Protein AF-A0A803MIH0-F1 (afdb_monomer_lite)

Radius of gyration: 19.03 Å; chains: 1; bounding box: 37×28×57 Å

pLDDT: mean 93.37, std 6.99, range [58.84, 98.38]

Sequence (87 aa):
MQIPSPNDAEGHQFQNASLMADLAGSRILTEDELDSTTLRNAIKDIIDNDLLMAAMSDRALQAAKPNAGAEIAERVVALVELASVNA

Secondary structure (DSSP, 8-state):
-B---TT-TT-HHHHHHHHHHHHH-PPB--TTT--HHHHHHHHHHHHT-HHHHHHHHHHHHHH--TTHHHHHHHHHHHHHHHHHH--

Structure (mmCIF, N/CA/C/O backbone):
data_AF-A0A803MIH0-F1
#
_entry.id   AF-A0A803MIH0-F1
#
loop_
_atom_site.group_PDB
_atom_site.id
_atom_site.type_symbol
_atom_site.label_atom_id
_atom_site.label_alt_id
_atom_site.label_comp_id
_atom_site.label_asym_id
_atom_site.label_entity_id
_atom_site.label_seq_id
_atom_site.pdbx_PDB_ins_code
_atom_site.Cartn_x
_atom_site.Cartn_y
_atom_site.Cartn_z
_atom_site.occupancy
_atom_site.B_iso_or_equiv
_atom_site.auth_seq_id
_atom_site.auth_comp_id
_atom_site.auth_asym_id
_atom_site.auth_atom_id
_atom_site.pdbx_PDB_model_num
ATOM 1 N N . MET A 1 1 ? -1.448 -1.041 7.421 1.00 89.94 1 MET A N 1
ATOM 2 C CA . MET A 1 1 ? -1.464 0.307 8.020 1.00 89.94 1 MET A CA 1
ATOM 3 C C . MET A 1 1 ? -0.134 0.954 7.715 1.00 89.94 1 MET A C 1
ATOM 5 O O . MET A 1 1 ? 0.874 0.274 7.849 1.00 89.94 1 MET A O 1
ATOM 9 N N . GLN A 1 2 ? -0.147 2.212 7.295 1.00 93.56 2 GLN A N 1
ATOM 10 C CA . GLN A 1 2 ? 1.044 3.006 7.002 1.00 93.56 2 GLN A CA 1
ATOM 11 C C . GLN A 1 2 ? 1.090 4.188 7.976 1.00 93.56 2 GLN A C 1
ATOM 13 O O . GLN A 1 2 ? 0.059 4.815 8.213 1.0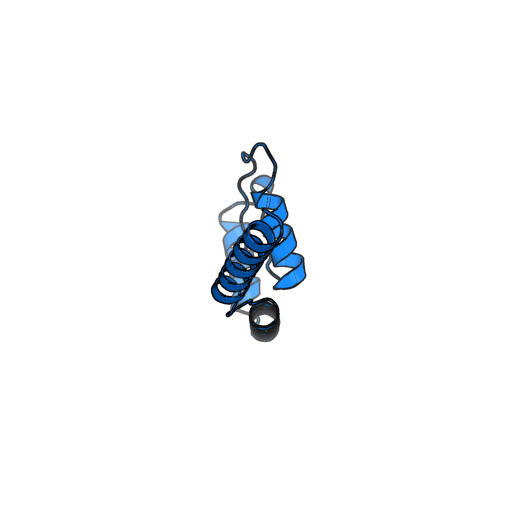0 93.56 2 GLN A O 1
ATOM 18 N N . ILE A 1 3 ? 2.271 4.478 8.519 1.00 94.75 3 ILE A N 1
ATOM 19 C CA . ILE A 1 3 ? 2.522 5.616 9.414 1.00 94.75 3 ILE A CA 1
ATOM 20 C C . ILE A 1 3 ? 3.604 6.470 8.741 1.00 94.75 3 ILE A C 1
ATOM 22 O O . ILE A 1 3 ? 4.792 6.202 8.934 1.00 94.75 3 ILE A O 1
ATOM 26 N N . PRO A 1 4 ? 3.229 7.382 7.826 1.00 93.88 4 PRO A N 1
ATOM 27 C CA . PRO A 1 4 ? 4.201 8.168 7.078 1.00 93.88 4 PRO A CA 1
ATOM 28 C C . PRO A 1 4 ? 4.846 9.225 7.978 1.00 93.88 4 PRO A C 1
ATOM 30 O O . PRO A 1 4 ? 4.157 9.942 8.701 1.00 93.88 4 PRO A O 1
ATOM 33 N N . SER A 1 5 ? 6.169 9.360 7.890 1.00 90.25 5 SER A N 1
ATOM 34 C CA . SER A 1 5 ? 6.892 10.444 8.554 1.00 90.25 5 SER A CA 1
ATOM 35 C C . SER A 1 5 ? 6.498 11.795 7.947 1.00 90.25 5 SER A C 1
ATOM 37 O O . SER A 1 5 ? 6.525 11.937 6.720 1.00 90.25 5 SER A O 1
ATOM 39 N N . PRO A 1 6 ? 6.207 12.816 8.772 1.00 85.50 6 PRO A N 1
ATOM 40 C CA . PRO A 1 6 ? 5.887 14.157 8.289 1.00 85.50 6 PRO A CA 1
ATOM 41 C C . PRO A 1 6 ? 7.130 14.923 7.809 1.00 85.50 6 PRO A C 1
ATOM 43 O O . PRO A 1 6 ? 7.003 15.970 7.184 1.00 85.50 6 PRO A O 1
ATOM 46 N N . ASN A 1 7 ? 8.335 14.415 8.098 1.00 85.56 7 ASN A N 1
ATOM 47 C CA . ASN A 1 7 ? 9.606 15.091 7.816 1.00 85.56 7 ASN A CA 1
ATOM 48 C C . ASN A 1 7 ? 10.185 14.761 6.432 1.00 85.56 7 ASN A C 1
ATOM 50 O O . ASN A 1 7 ? 11.329 15.110 6.140 1.00 85.56 7 ASN A O 1
ATOM 54 N N . ASP A 1 8 ? 9.431 14.059 5.590 1.00 77.38 8 ASP A N 1
ATOM 55 C CA . ASP A 1 8 ? 9.819 13.816 4.207 1.00 77.38 8 ASP A CA 1
ATOM 56 C C . ASP A 1 8 ? 9.590 15.088 3.380 1.00 77.38 8 ASP A C 1
ATOM 58 O O . ASP A 1 8 ? 8.450 15.476 3.127 1.00 77.38 8 ASP A O 1
ATOM 62 N N . ALA A 1 9 ? 10.680 15.755 2.991 1.00 66.88 9 ALA A N 1
ATOM 63 C CA . ALA A 1 9 ? 10.660 17.082 2.371 1.00 66.88 9 ALA A CA 1
ATOM 64 C C . ALA A 1 9 ? 9.810 17.157 1.089 1.00 66.88 9 ALA A C 1
ATOM 66 O O . ALA A 1 9 ? 9.303 18.225 0.752 1.00 66.88 9 ALA A O 1
ATOM 67 N N . GLU A 1 10 ? 9.637 16.032 0.393 1.00 75.56 10 GLU A N 1
ATOM 68 C CA . GLU A 1 10 ? 8.875 15.933 -0.859 1.00 75.56 10 GLU A CA 1
ATOM 69 C C . GLU A 1 10 ? 7.506 15.244 -0.665 1.00 75.56 10 GLU A C 1
ATOM 71 O O . GLU A 1 10 ? 6.727 15.104 -1.609 1.00 75.56 10 GLU A O 1
ATOM 76 N N . GLY A 1 11 ? 7.171 14.838 0.569 1.00 84.38 11 GLY A N 1
ATOM 77 C CA . GLY A 1 11 ? 5.892 14.210 0.917 1.00 84.38 11 GLY A CA 1
ATOM 78 C C . GLY A 1 11 ? 5.676 12.823 0.300 1.00 84.38 11 GLY A C 1
ATOM 79 O O . GLY A 1 11 ? 4.544 12.329 0.267 1.00 84.38 11 GLY A O 1
ATOM 80 N N . HIS A 1 12 ? 6.737 12.177 -0.185 1.00 89.25 12 HIS A N 1
ATOM 81 C CA . HIS A 1 12 ? 6.667 10.885 -0.862 1.00 89.25 12 HIS A CA 1
ATOM 82 C C . HIS A 1 12 ? 6.115 9.782 0.042 1.00 89.25 12 HIS A C 1
ATOM 84 O O . HIS A 1 12 ? 5.338 8.944 -0.416 1.00 89.25 12 HIS A O 1
ATOM 90 N N . GLN A 1 13 ? 6.440 9.787 1.337 1.00 92.50 13 GLN A N 1
ATOM 91 C CA . GLN A 1 13 ? 5.878 8.815 2.279 1.00 92.50 13 GLN A CA 1
ATOM 92 C C . GLN A 1 13 ? 4.353 8.912 2.371 1.00 92.50 13 GLN A C 1
ATOM 94 O O . GLN A 1 13 ? 3.674 7.884 2.344 1.00 92.50 13 GLN A O 1
ATOM 99 N N . PHE A 1 14 ? 3.804 10.128 2.428 1.00 92.62 14 PHE A N 1
ATOM 100 C CA . PHE A 1 14 ? 2.357 10.329 2.471 1.00 92.62 14 PHE A CA 1
ATOM 101 C C . PHE A 1 14 ? 1.689 9.915 1.154 1.00 92.62 14 PHE A C 1
ATOM 103 O O . PHE A 1 14 ? 0.642 9.267 1.171 1.00 92.62 14 PHE A O 1
ATOM 110 N N . GLN A 1 15 ? 2.316 10.213 0.013 1.00 93.06 15 GLN A N 1
ATOM 111 C CA . GLN A 1 15 ? 1.830 9.793 -1.306 1.00 93.06 15 GLN A CA 1
ATOM 112 C C . GLN A 1 15 ? 1.818 8.265 -1.438 1.00 93.06 15 GLN A C 1
ATOM 114 O O . GLN A 1 15 ? 0.813 7.688 -1.848 1.00 93.06 15 GLN A O 1
ATOM 119 N N . ASN A 1 16 ? 2.889 7.593 -1.010 1.00 92.19 16 ASN A N 1
ATOM 120 C CA . ASN A 1 16 ? 2.967 6.133 -1.003 1.00 92.19 16 ASN A CA 1
ATOM 121 C C . ASN A 1 16 ? 1.929 5.514 -0.056 1.00 92.19 16 ASN A C 1
ATOM 123 O O . ASN A 1 16 ? 1.302 4.509 -0.391 1.00 92.19 16 ASN A O 1
ATOM 127 N N . ALA A 1 17 ? 1.719 6.106 1.123 1.00 94.50 17 ALA A N 1
ATOM 128 C CA . ALA A 1 17 ? 0.689 5.668 2.059 1.00 94.50 17 ALA A CA 1
ATOM 129 C C . ALA A 1 17 ? -0.725 5.834 1.476 1.00 94.50 17 ALA A C 1
ATOM 131 O O . ALA A 1 17 ? -1.527 4.907 1.582 1.00 94.50 17 ALA A O 1
ATOM 132 N N . SER A 1 18 ? -0.993 6.959 0.806 1.00 94.75 18 SER A N 1
ATOM 133 C CA . SER A 1 18 ? -2.257 7.246 0.110 1.00 94.75 18 SER A CA 1
ATOM 134 C C . SER A 1 18 ? -2.518 6.254 -1.015 1.00 94.75 18 SER A C 1
ATOM 136 O O . SER A 1 18 ? -3.579 5.640 -1.057 1.00 94.75 18 SER A O 1
ATOM 138 N N . LEU A 1 19 ? -1.508 5.979 -1.843 1.00 95.06 19 LEU A N 1
ATOM 139 C CA . LEU A 1 19 ? -1.600 4.967 -2.892 1.00 95.06 19 LEU A CA 1
ATOM 140 C C . LEU A 1 19 ? -1.949 3.585 -2.315 1.00 95.06 19 LEU A C 1
ATOM 142 O O . LEU A 1 19 ? -2.788 2.872 -2.858 1.00 95.06 19 LEU A O 1
ATOM 146 N N . MET A 1 20 ? -1.334 3.197 -1.194 1.00 93.81 20 MET A N 1
ATOM 147 C CA . MET A 1 20 ? -1.634 1.922 -0.536 1.00 93.81 20 MET A CA 1
ATOM 148 C C . MET A 1 20 ? -3.007 1.904 0.143 1.00 93.81 20 MET A C 1
ATOM 150 O O . MET A 1 20 ? -3.618 0.837 0.242 1.00 93.81 20 MET A O 1
ATOM 154 N N . ALA A 1 21 ? -3.506 3.049 0.607 1.00 94.88 21 ALA A N 1
ATOM 155 C CA . ALA A 1 21 ? -4.873 3.170 1.097 1.00 94.88 21 ALA A CA 1
ATOM 156 C C . ALA A 1 21 ? -5.878 2.942 -0.034 1.00 94.88 21 ALA A C 1
ATOM 158 O O . ALA A 1 21 ? -6.755 2.084 0.085 1.00 94.88 21 ALA A O 1
ATOM 159 N N . ASP A 1 22 ? -5.664 3.605 -1.167 1.00 95.31 22 ASP A N 1
ATOM 160 C CA . ASP A 1 22 ? -6.522 3.493 -2.340 1.00 95.31 22 ASP A CA 1
ATOM 161 C C . ASP A 1 22 ? -6.466 2.095 -2.961 1.00 95.31 22 ASP A C 1
ATOM 163 O O . ASP A 1 22 ? -7.503 1.515 -3.276 1.00 95.31 22 ASP A O 1
ATOM 167 N N . LEU A 1 23 ? -5.278 1.503 -3.110 1.00 94.31 23 LEU A N 1
ATOM 168 C CA . LEU A 1 23 ? -5.115 0.203 -3.764 1.00 94.31 23 LEU A CA 1
ATOM 169 C C . LEU A 1 23 ? -5.439 -0.960 -2.825 1.00 94.31 23 LEU A C 1
ATOM 171 O O . LEU A 1 23 ? -6.316 -1.769 -3.118 1.00 94.31 23 LEU A O 1
ATOM 175 N N . ALA A 1 24 ? -4.769 -1.037 -1.676 1.00 93.44 24 ALA A N 1
ATOM 176 C CA . ALA A 1 24 ? -4.831 -2.194 -0.784 1.00 93.44 24 ALA A CA 1
ATOM 177 C C . ALA A 1 24 ? -5.846 -2.037 0.362 1.00 93.44 24 ALA A C 1
ATOM 179 O O . ALA A 1 24 ? -5.978 -2.934 1.190 1.00 93.44 24 ALA A O 1
ATOM 180 N N . GLY A 1 25 ? -6.558 -0.906 0.444 1.00 92.06 25 GLY A N 1
ATOM 181 C CA . GLY A 1 25 ? -7.441 -0.622 1.580 1.00 92.06 25 GLY A CA 1
ATOM 182 C C . GLY A 1 25 ? -6.670 -0.395 2.884 1.00 92.06 25 GLY A C 1
ATOM 183 O O . GLY A 1 25 ? -7.207 -0.609 3.969 1.00 92.06 25 GLY A O 1
ATOM 184 N N . SER A 1 26 ? -5.387 -0.020 2.806 1.00 92.88 26 SER A N 1
ATOM 185 C CA . SER A 1 26 ? -4.583 0.244 4.000 1.00 92.88 26 SER A CA 1
ATOM 186 C C . SER A 1 26 ? -5.078 1.489 4.739 1.00 92.88 26 SER A C 1
ATOM 188 O O . SER A 1 26 ? -5.319 2.530 4.145 1.00 92.88 26 SER A O 1
ATOM 190 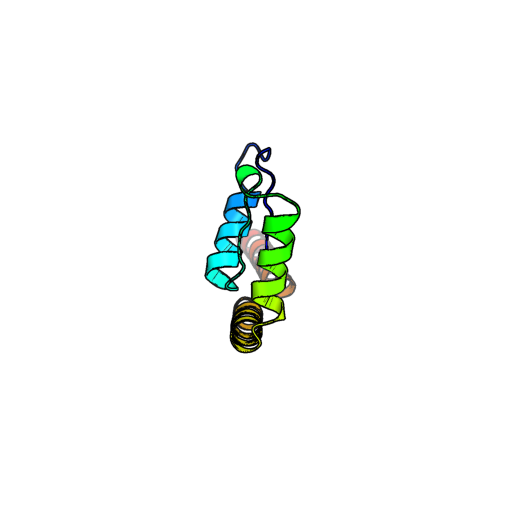N N . ARG A 1 27 ? -5.122 1.432 6.070 1.00 94.12 27 ARG A N 1
ATOM 191 C CA . ARG A 1 27 ? -5.295 2.628 6.907 1.00 94.12 27 ARG A CA 1
ATOM 192 C C . ARG A 1 27 ? -4.010 3.462 6.943 1.00 94.12 27 ARG A C 1
ATOM 194 O O . ARG A 1 27 ? -2.919 2.884 7.006 1.00 94.12 27 ARG A O 1
ATOM 201 N N . ILE A 1 28 ? -4.148 4.783 6.937 1.00 95.50 28 ILE A N 1
ATOM 202 C CA . ILE A 1 28 ? -3.077 5.745 7.227 1.00 95.50 28 ILE A CA 1
A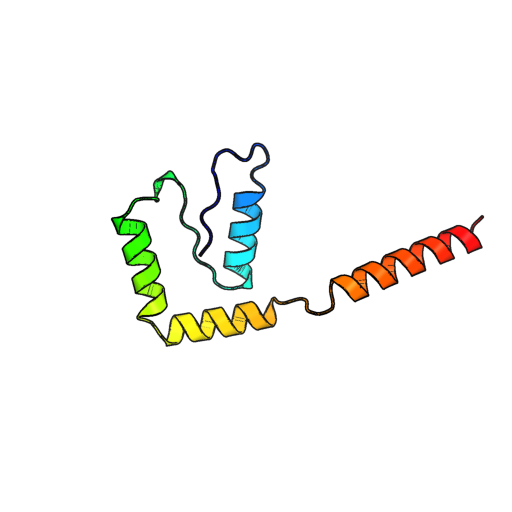TOM 203 C C . ILE A 1 28 ? -3.302 6.255 8.648 1.00 95.50 28 ILE A C 1
ATOM 205 O O . ILE A 1 28 ? -4.450 6.450 9.043 1.00 95.50 28 ILE A O 1
ATOM 209 N N . LEU A 1 29 ? -2.224 6.406 9.408 1.00 95.88 29 LEU A N 1
ATOM 210 C CA . LEU A 1 29 ? -2.227 7.076 10.702 1.00 95.88 29 LEU A CA 1
ATOM 211 C C . LEU A 1 29 ? -1.133 8.140 10.655 1.00 95.88 29 LEU A C 1
ATOM 213 O O . LEU A 1 29 ? 0.035 7.793 10.470 1.00 95.88 29 LEU A O 1
ATOM 217 N N . THR A 1 30 ? -1.506 9.413 10.721 1.00 93.75 30 THR A N 1
ATOM 218 C CA . THR A 1 30 ? -0.541 10.518 10.652 1.00 93.75 30 THR A CA 1
ATOM 219 C C . THR A 1 30 ? 0.144 10.737 12.002 1.00 93.75 30 THR A C 1
ATOM 221 O O . THR A 1 30 ? -0.315 10.244 13.029 1.00 93.75 30 THR A O 1
ATOM 224 N N . GLU A 1 31 ? 1.267 11.459 12.019 1.00 91.12 31 GLU A N 1
ATOM 225 C CA . GLU A 1 31 ? 2.026 11.714 13.255 1.00 91.12 31 GLU A CA 1
ATOM 226 C C . GLU A 1 31 ? 1.208 12.488 14.304 1.00 91.12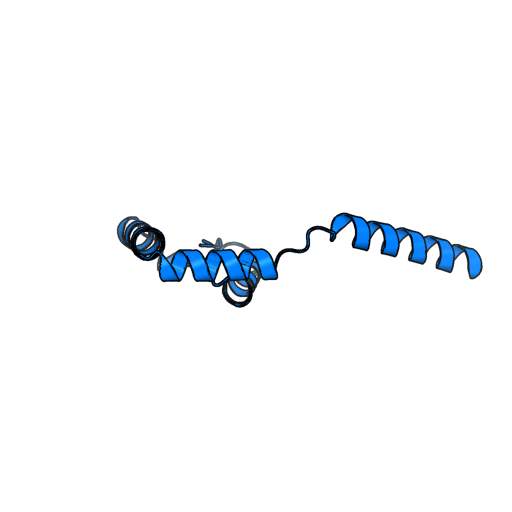 31 GLU A C 1
ATOM 228 O O . GLU A 1 31 ? 1.326 12.231 15.496 1.00 91.12 31 GLU A O 1
ATOM 233 N N . ASP A 1 32 ? 0.348 13.413 13.876 1.00 92.50 32 ASP A N 1
ATOM 234 C CA . ASP A 1 32 ? -0.551 14.164 14.759 1.00 92.50 32 ASP A CA 1
ATOM 235 C C . ASP A 1 32 ? -1.684 13.306 15.345 1.00 92.50 32 ASP A C 1
ATOM 237 O O . ASP A 1 32 ? -2.188 13.608 16.426 1.00 92.50 32 ASP A O 1
ATOM 241 N N . GLU A 1 33 ? -2.045 12.211 14.675 1.00 93.75 33 GLU A N 1
ATOM 242 C CA . GLU A 1 33 ? -2.976 11.193 15.174 1.00 93.75 33 GLU A CA 1
ATOM 243 C C . GLU A 1 33 ? -2.260 10.085 15.973 1.00 93.75 33 GLU A C 1
ATOM 245 O O . GLU A 1 33 ? -2.908 9.233 16.592 1.00 93.75 33 GLU A O 1
ATOM 250 N N . LEU A 1 34 ? -0.924 10.044 15.937 1.00 95.38 34 LEU A N 1
ATOM 251 C CA . LEU A 1 34 ? -0.140 8.939 16.467 1.00 95.38 34 LEU A CA 1
ATOM 252 C C . LEU A 1 34 ? 0.051 9.067 17.978 1.00 95.38 34 LEU A C 1
ATOM 254 O O . LEU A 1 34 ? 0.910 9.783 18.486 1.00 95.38 34 LEU A O 1
ATOM 258 N N . ASP A 1 35 ? -0.679 8.233 18.706 1.00 96.81 35 ASP A N 1
ATOM 259 C CA . ASP A 1 35 ? -0.393 7.934 20.100 1.00 96.81 35 ASP A CA 1
ATOM 260 C C . ASP A 1 35 ? -0.600 6.440 20.400 1.00 96.81 35 ASP A C 1
ATOM 262 O O . ASP A 1 35 ? -1.123 5.667 19.591 1.00 96.81 35 ASP A O 1
ATOM 266 N N . SER A 1 36 ? -0.171 6.009 21.589 1.00 97.00 36 SER A N 1
ATOM 267 C CA . SER A 1 36 ? -0.232 4.596 21.991 1.00 97.00 36 SER A CA 1
ATOM 268 C C . SER A 1 36 ? -1.649 4.003 22.023 1.00 97.00 36 SER A C 1
ATOM 270 O O . SER A 1 36 ? -1.818 2.800 21.810 1.00 97.00 36 SER A O 1
ATOM 272 N N . THR A 1 37 ? -2.663 4.825 22.290 1.00 97.69 37 THR A N 1
ATOM 273 C CA . THR A 1 37 ? -4.076 4.443 22.317 1.00 97.69 37 THR A CA 1
ATOM 274 C C . THR A 1 37 ? -4.615 4.364 20.901 1.00 97.69 37 THR A C 1
ATOM 276 O O . THR A 1 37 ? -5.193 3.343 20.528 1.00 97.69 37 THR A O 1
ATOM 279 N N . THR A 1 38 ? -4.379 5.394 20.092 1.00 97.31 38 THR A N 1
ATOM 280 C CA . THR A 1 38 ? -4.879 5.466 18.716 1.00 97.31 38 THR A CA 1
ATOM 281 C C . THR A 1 38 ? -4.271 4.364 17.851 1.00 97.31 38 THR A C 1
ATOM 283 O O . THR A 1 38 ? -5.004 3.660 17.154 1.00 97.31 38 THR A O 1
ATOM 286 N N . LEU A 1 39 ? -2.968 4.096 17.990 1.00 96.94 39 LEU A N 1
ATOM 287 C CA . LEU A 1 39 ? -2.306 2.978 17.316 1.00 96.94 39 LEU A CA 1
ATOM 288 C C . LEU A 1 39 ? -2.888 1.624 17.741 1.00 96.94 39 LEU A C 1
ATOM 290 O O . LEU A 1 39 ? -3.219 0.791 16.897 1.00 96.94 39 LEU A O 1
ATOM 294 N N . ARG A 1 40 ? -3.041 1.396 19.053 1.00 97.69 40 ARG A N 1
ATOM 295 C CA . ARG A 1 40 ? -3.599 0.144 19.585 1.00 97.69 40 ARG A CA 1
ATOM 296 C C . ARG A 1 40 ? -5.013 -0.099 19.074 1.00 97.69 40 ARG A C 1
ATOM 298 O O . ARG A 1 40 ? -5.313 -1.213 18.650 1.00 97.69 40 ARG A O 1
ATOM 305 N N . ASN A 1 41 ? -5.862 0.921 19.131 1.00 97.62 41 ASN A N 1
ATOM 306 C CA . ASN A 1 41 ? -7.246 0.825 18.689 1.00 97.62 41 ASN A CA 1
ATOM 307 C C . ASN A 1 41 ? -7.303 0.548 17.192 1.00 97.62 41 ASN A C 1
ATOM 309 O O . ASN A 1 41 ? -7.969 -0.388 16.779 1.00 97.62 41 ASN A O 1
ATOM 313 N N . ALA A 1 42 ? -6.516 1.265 16.391 1.00 96.12 42 ALA A N 1
ATOM 314 C CA . ALA A 1 42 ? -6.507 1.072 14.952 1.00 96.12 42 ALA A CA 1
ATOM 315 C C . ALA A 1 42 ? -6.002 -0.322 14.531 1.00 96.12 42 ALA A C 1
ATOM 317 O O . ALA A 1 42 ? -6.490 -0.875 13.548 1.00 96.12 42 ALA A O 1
ATOM 318 N N . ILE A 1 43 ? -5.059 -0.914 15.274 1.00 96.44 43 ILE A N 1
ATOM 319 C CA . ILE A 1 43 ? -4.649 -2.314 15.081 1.00 96.44 43 ILE A CA 1
ATOM 320 C C . ILE A 1 43 ? -5.785 -3.267 15.472 1.00 96.44 43 ILE A C 1
ATOM 322 O O . ILE A 1 43 ? -6.094 -4.186 14.716 1.00 96.44 43 ILE A O 1
ATOM 326 N N . LYS A 1 44 ? -6.415 -3.047 16.631 1.00 97.81 44 LYS A N 1
ATOM 327 C CA . LYS A 1 44 ? -7.517 -3.878 17.135 1.00 97.81 44 LYS A CA 1
ATOM 328 C C . LYS A 1 44 ? -8.723 -3.859 16.191 1.00 97.81 44 LYS A C 1
ATOM 330 O O . LYS A 1 44 ? -9.250 -4.919 15.889 1.00 97.81 44 LYS A O 1
ATOM 335 N N . ASP A 1 45 ? -9.091 -2.691 15.667 1.00 96.31 45 ASP A N 1
ATOM 336 C CA . ASP A 1 45 ? -10.177 -2.515 14.692 1.00 96.31 45 ASP A CA 1
ATOM 337 C C . ASP A 1 45 ? -9.985 -3.385 13.443 1.00 96.31 45 ASP A C 1
ATOM 339 O O . ASP A 1 45 ? -10.960 -3.833 12.842 1.00 96.31 45 ASP A O 1
ATOM 343 N N . ILE A 1 46 ? -8.728 -3.599 13.037 1.00 95.88 46 ILE A N 1
ATOM 344 C CA . ILE A 1 46 ? -8.380 -4.436 11.889 1.00 95.88 46 ILE A CA 1
ATOM 345 C C . ILE A 1 46 ? -8.379 -5.908 12.300 1.00 95.88 46 ILE A C 1
ATOM 347 O O . ILE A 1 46 ? -9.075 -6.701 11.679 1.00 95.88 46 ILE A O 1
ATOM 351 N N . ILE A 1 47 ? -7.618 -6.276 13.336 1.00 96.44 47 ILE A N 1
ATOM 352 C CA . ILE A 1 47 ? -7.395 -7.685 13.702 1.00 96.44 47 ILE A CA 1
ATOM 353 C C . ILE A 1 47 ? -8.667 -8.361 14.227 1.00 96.44 47 ILE A C 1
ATOM 355 O O . ILE A 1 47 ? -8.865 -9.545 13.979 1.00 96.44 47 ILE A O 1
ATOM 359 N N . ASP A 1 48 ? -9.542 -7.626 14.911 1.00 98.00 48 ASP A N 1
ATOM 360 C CA . ASP A 1 48 ? -10.791 -8.179 15.448 1.00 98.00 48 ASP A CA 1
ATOM 361 C C . ASP A 1 48 ? -11.934 -8.194 14.411 1.00 98.00 48 ASP A C 1
ATOM 363 O O . ASP A 1 48 ? -13.060 -8.580 14.732 1.00 98.00 48 ASP A O 1
ATOM 367 N N . ASN A 1 49 ? -11.678 -7.752 13.175 1.00 97.81 49 ASN A N 1
ATOM 368 C CA . ASN A 1 49 ? -12.664 -7.691 12.101 1.00 97.81 49 ASN A CA 1
ATOM 369 C C . ASN A 1 49 ? -12.229 -8.549 10.905 1.00 97.81 49 ASN A C 1
ATOM 371 O O . ASN A 1 49 ? -11.627 -8.062 9.945 1.00 97.81 49 ASN A O 1
ATOM 375 N N . ASP A 1 50 ? -12.611 -9.826 10.940 1.00 97.88 50 ASP A N 1
ATOM 376 C CA . ASP A 1 50 ? -12.272 -10.815 9.907 1.00 97.88 50 ASP A CA 1
ATOM 377 C C . ASP A 1 50 ? -12.689 -10.381 8.493 1.00 97.88 50 ASP A C 1
ATOM 379 O O . ASP A 1 50 ? -11.955 -10.601 7.528 1.00 97.88 50 ASP A O 1
ATOM 383 N N . LEU A 1 51 ? -13.851 -9.729 8.353 1.00 97.75 51 LEU A N 1
ATOM 384 C CA . LEU A 1 51 ? -14.347 -9.249 7.058 1.00 97.75 51 LEU A CA 1
ATOM 385 C C . LEU A 1 51 ? -13.460 -8.135 6.498 1.00 97.75 51 LEU A C 1
ATOM 387 O O . LEU A 1 51 ? -13.135 -8.141 5.310 1.00 97.75 51 LEU A O 1
ATOM 391 N N . LEU A 1 52 ? -13.055 -7.191 7.351 1.00 95.94 52 LEU A N 1
ATOM 392 C CA . LEU A 1 52 ? -12.130 -6.129 6.970 1.00 95.94 52 LEU A CA 1
ATOM 393 C C . LEU A 1 52 ? -10.763 -6.710 6.594 1.00 95.94 52 LEU A C 1
ATOM 395 O O . LEU 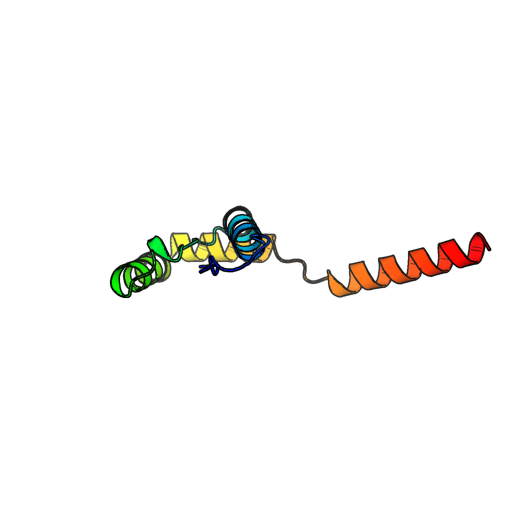A 1 52 ? -10.221 -6.352 5.549 1.00 95.94 52 LEU A O 1
ATOM 399 N N . MET A 1 53 ? -10.230 -7.637 7.393 1.00 96.31 53 MET A N 1
ATOM 400 C CA . MET A 1 53 ? -8.960 -8.303 7.098 1.00 96.31 53 MET A CA 1
ATOM 401 C C . MET A 1 53 ? -8.984 -9.059 5.769 1.00 96.31 53 MET A C 1
ATOM 403 O O . MET A 1 53 ? -8.053 -8.914 4.974 1.00 96.31 53 MET A O 1
ATOM 407 N N . ALA A 1 54 ? -10.040 -9.831 5.503 1.00 97.25 54 ALA A N 1
ATOM 408 C CA . ALA A 1 54 ? -10.195 -10.552 4.243 1.00 97.25 54 ALA A CA 1
ATOM 409 C C . ALA A 1 54 ? -10.245 -9.583 3.052 1.00 97.25 54 ALA A C 1
ATOM 411 O O . ALA A 1 54 ? -9.495 -9.746 2.092 1.00 97.25 54 ALA A O 1
ATOM 412 N N . ALA A 1 55 ? -11.041 -8.514 3.152 1.00 96.88 55 ALA A N 1
ATOM 413 C CA . ALA A 1 55 ? -11.137 -7.503 2.102 1.00 96.88 55 ALA A CA 1
ATOM 414 C C . ALA A 1 55 ? -9.795 -6.794 1.838 1.00 96.88 55 ALA A C 1
ATOM 416 O O . ALA A 1 55 ? -9.426 -6.576 0.684 1.00 96.88 55 ALA A O 1
ATOM 417 N N . MET A 1 56 ? -9.044 -6.449 2.888 1.00 95.69 56 MET A N 1
ATOM 418 C CA . MET A 1 56 ? -7.706 -5.861 2.753 1.00 95.69 56 MET A CA 1
ATOM 419 C C . MET A 1 56 ? -6.717 -6.839 2.106 1.00 95.69 56 MET A C 1
ATOM 421 O O . MET A 1 56 ? -5.943 -6.441 1.236 1.00 95.69 56 MET A O 1
ATOM 425 N N . SER A 1 57 ? -6.758 -8.116 2.496 1.00 96.00 57 SER A N 1
ATOM 426 C CA . SER A 1 57 ? -5.917 -9.169 1.917 1.00 96.00 57 SER A CA 1
ATOM 427 C C . SER A 1 57 ? -6.182 -9.343 0.422 1.00 96.00 57 SER A C 1
ATOM 429 O O . SER A 1 57 ? -5.247 -9.314 -0.378 1.00 96.00 57 SER A O 1
ATOM 431 N N . ASP A 1 58 ? -7.450 -9.457 0.026 1.00 97.69 58 ASP A N 1
ATOM 432 C CA . ASP A 1 58 ? -7.838 -9.628 -1.376 1.00 97.69 58 ASP A CA 1
ATOM 433 C C . ASP A 1 58 ? -7.386 -8.443 -2.234 1.00 97.69 58 ASP A C 1
ATOM 435 O O . ASP A 1 58 ? -6.811 -8.622 -3.311 1.00 97.69 58 ASP A O 1
ATOM 439 N N . ARG A 1 59 ? -7.574 -7.217 -1.737 1.00 97.12 59 ARG A N 1
ATOM 440 C CA . ARG A 1 59 ? -7.124 -6.003 -2.427 1.00 97.12 59 ARG A CA 1
ATOM 441 C C . ARG A 1 59 ? -5.605 -5.935 -2.549 1.00 97.12 59 ARG A C 1
ATOM 443 O O . ARG A 1 59 ? -5.096 -5.583 -3.610 1.00 97.12 59 ARG A O 1
ATOM 450 N N . ALA A 1 60 ? -4.872 -6.289 -1.494 1.00 95.25 60 ALA A N 1
ATOM 451 C CA . ALA A 1 60 ? -3.413 -6.328 -1.529 1.00 95.25 60 ALA A CA 1
ATOM 452 C C . ALA A 1 60 ? -2.897 -7.339 -2.567 1.00 95.25 60 ALA A C 1
ATOM 454 O O . ALA A 1 60 ? -1.973 -7.028 -3.318 1.00 95.25 60 ALA A O 1
ATOM 455 N N . LEU A 1 61 ? -3.530 -8.513 -2.661 1.00 96.19 61 LEU A N 1
ATOM 456 C CA . LEU A 1 61 ? -3.212 -9.522 -3.673 1.00 96.19 61 LEU A CA 1
ATOM 457 C C . LEU A 1 61 ? -3.502 -9.022 -5.094 1.00 96.19 61 LEU A C 1
ATOM 459 O O . LEU A 1 61 ? -2.686 -9.229 -5.988 1.00 96.19 61 LEU A O 1
ATOM 463 N N . GLN A 1 62 ? -4.622 -8.325 -5.305 1.00 95.88 62 GLN A N 1
ATOM 464 C CA . GLN A 1 62 ? -4.966 -7.731 -6.604 1.00 95.88 62 GLN A CA 1
ATOM 465 C C . GLN A 1 62 ? -4.022 -6.591 -7.012 1.00 95.88 62 GLN A C 1
ATOM 467 O O . GLN A 1 62 ? -3.729 -6.424 -8.196 1.00 95.88 62 GLN A O 1
ATOM 472 N N . ALA A 1 63 ? -3.543 -5.805 -6.046 1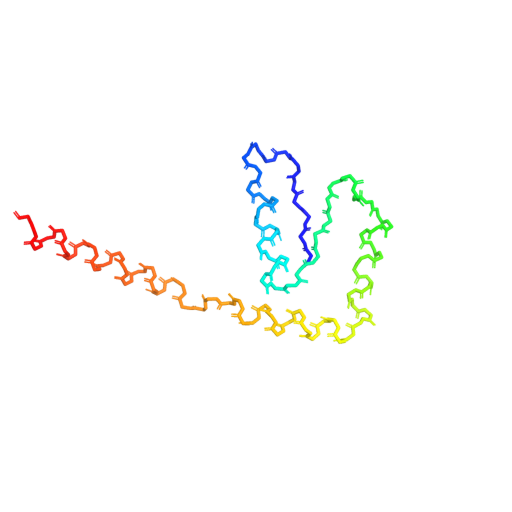.00 94.62 63 ALA A N 1
ATOM 473 C CA . ALA A 1 63 ? -2.601 -4.715 -6.283 1.00 94.62 63 ALA A CA 1
ATOM 474 C C . ALA A 1 63 ? -1.167 -5.208 -6.547 1.00 94.62 63 ALA A C 1
ATOM 476 O O . ALA A 1 63 ? -0.353 -4.466 -7.105 1.00 94.62 63 ALA A O 1
ATOM 477 N N . ALA A 1 64 ? -0.844 -6.443 -6.155 1.00 94.38 64 ALA A N 1
ATOM 478 C CA . ALA A 1 64 ? 0.493 -6.995 -6.295 1.00 94.38 64 ALA A CA 1
ATOM 479 C C . ALA A 1 64 ? 0.934 -7.077 -7.767 1.00 94.38 64 ALA A C 1
ATOM 481 O O . ALA A 1 64 ? 0.176 -7.438 -8.669 1.00 94.38 64 ALA A O 1
ATOM 482 N N . LYS A 1 65 ? 2.213 -6.777 -8.006 1.00 95.38 65 LYS A N 1
ATOM 483 C CA . LYS A 1 65 ? 2.870 -6.883 -9.315 1.00 95.38 65 LYS A CA 1
ATOM 484 C C . LYS A 1 65 ? 3.993 -7.924 -9.244 1.00 95.38 65 LYS A C 1
ATOM 486 O O . LYS A 1 65 ? 5.162 -7.544 -9.201 1.00 95.38 65 LYS A O 1
ATOM 491 N N . PRO A 1 66 ? 3.672 -9.234 -9.205 1.00 96.38 66 PRO A N 1
ATOM 492 C CA . PRO A 1 66 ? 4.668 -10.286 -8.975 1.00 96.38 66 PRO A CA 1
ATOM 493 C C . PRO A 1 66 ? 5.762 -10.330 -10.051 1.00 96.38 66 PRO A C 1
ATOM 495 O O . PRO A 1 66 ? 6.889 -10.716 -9.762 1.00 96.38 66 PRO A O 1
ATOM 498 N N . ASN A 1 67 ? 5.453 -9.873 -11.267 1.00 97.12 67 ASN A N 1
ATOM 499 C CA . ASN A 1 67 ? 6.380 -9.867 -12.397 1.00 97.12 67 ASN A CA 1
ATOM 500 C C . ASN A 1 67 ? 7.066 -8.512 -12.621 1.00 97.12 67 ASN A C 1
ATOM 502 O O . ASN A 1 67 ? 7.777 -8.371 -13.610 1.00 97.12 67 ASN A O 1
ATOM 506 N N . ALA A 1 68 ? 6.902 -7.525 -11.727 1.00 97.38 68 ALA A N 1
ATOM 507 C CA . ALA A 1 68 ? 7.418 -6.168 -11.940 1.00 97.38 68 ALA A CA 1
ATOM 508 C C . ALA A 1 68 ? 8.912 -6.149 -12.300 1.00 97.38 68 ALA A C 1
ATOM 510 O O . ALA A 1 68 ? 9.319 -5.438 -13.213 1.00 97.38 68 ALA A O 1
ATOM 511 N N . GLY A 1 69 ? 9.728 -6.963 -11.623 1.00 98.00 69 GLY A N 1
ATOM 512 C CA . GLY A 1 69 ? 11.158 -7.064 -11.920 1.00 98.00 69 GLY A CA 1
ATOM 513 C C . GLY A 1 69 ? 11.445 -7.584 -13.333 1.00 98.00 69 GLY A C 1
ATOM 514 O O . GLY A 1 69 ? 12.278 -7.011 -14.032 1.00 98.00 69 GLY A O 1
ATOM 515 N N . ALA A 1 70 ? 10.733 -8.629 -13.766 1.00 98.25 70 ALA A N 1
ATOM 516 C CA . ALA A 1 70 ? 10.874 -9.188 -15.110 1.00 98.25 70 ALA A CA 1
ATOM 517 C C . ALA A 1 70 ? 10.398 -8.194 -16.180 1.00 98.25 70 ALA A C 1
ATOM 519 O O . ALA A 1 70 ? 11.127 -7.925 -17.129 1.00 98.25 70 ALA A O 1
ATOM 520 N N . GLU A 1 71 ? 9.235 -7.570 -15.973 1.00 98.38 71 GLU A N 1
ATOM 521 C CA . GLU A 1 71 ? 8.672 -6.562 -16.881 1.00 98.38 71 GLU A CA 1
ATOM 522 C C . GLU A 1 71 ? 9.601 -5.349 -17.045 1.00 98.38 71 GLU A C 1
ATOM 524 O O . GLU A 1 71 ? 9.757 -4.819 -18.147 1.00 98.38 71 GLU A O 1
ATOM 529 N N . ILE A 1 72 ? 10.249 -4.905 -15.961 1.00 98.38 72 ILE A N 1
ATOM 530 C CA . ILE A 1 72 ? 11.244 -3.827 -16.012 1.00 98.38 72 ILE A CA 1
ATOM 531 C C . ILE A 1 72 ? 12.474 -4.273 -16.807 1.00 98.38 72 ILE A C 1
ATOM 533 O O . ILE A 1 72 ? 12.926 -3.531 -17.680 1.00 98.38 72 ILE A O 1
ATOM 537 N N . ALA A 1 73 ? 13.006 -5.467 -16.533 1.00 98.25 73 ALA A N 1
ATOM 538 C CA . ALA A 1 73 ? 14.186 -5.984 -17.222 1.00 98.25 73 ALA A CA 1
ATOM 539 C C . ALA A 1 73 ? 13.955 -6.120 -18.736 1.00 98.25 73 ALA A C 1
ATOM 541 O O . ALA A 1 73 ? 14.774 -5.644 -19.522 1.00 98.25 73 ALA A O 1
ATOM 542 N N . GLU A 1 74 ? 12.817 -6.685 -19.148 1.00 98.19 74 GLU A N 1
ATOM 543 C CA . GLU A 1 74 ? 12.425 -6.791 -20.559 1.00 98.19 74 GLU A CA 1
ATOM 544 C C . GLU A 1 74 ? 12.353 -5.417 -21.234 1.00 98.19 74 GLU A C 1
ATOM 546 O O . GLU A 1 74 ? 12.877 -5.230 -22.334 1.00 98.19 74 GLU A O 1
ATOM 551 N N . ARG A 1 75 ? 11.773 -4.419 -20.555 1.00 97.75 75 ARG A N 1
ATOM 552 C CA . ARG A 1 75 ? 11.713 -3.042 -21.066 1.00 97.75 75 ARG A CA 1
ATOM 553 C C . ARG A 1 75 ? 13.088 -2.419 -21.252 1.00 97.75 75 ARG A C 1
ATOM 555 O O . ARG A 1 75 ? 13.305 -1.732 -22.245 1.00 97.75 75 ARG A O 1
ATOM 562 N N . VAL A 1 76 ? 14.005 -2.644 -20.315 1.00 97.94 76 VAL A N 1
ATOM 563 C CA . VAL A 1 76 ? 15.379 -2.137 -20.420 1.00 97.94 76 VAL A CA 1
ATOM 564 C C . VAL A 1 76 ? 16.093 -2.766 -21.618 1.00 97.94 76 VAL A C 1
ATOM 566 O O . VAL A 1 76 ? 16.698 -2.034 -22.398 1.00 97.94 76 VAL A O 1
ATOM 569 N N . VAL A 1 77 ? 15.979 -4.085 -21.813 1.00 97.75 77 VAL A N 1
ATOM 570 C CA . VAL A 1 77 ? 16.576 -4.781 -22.968 1.00 97.75 77 VAL A CA 1
ATOM 571 C C . VAL A 1 77 ? 16.024 -4.233 -24.286 1.00 97.75 77 VAL A C 1
ATOM 573 O O . VAL A 1 77 ? 16.804 -3.831 -25.148 1.00 97.75 77 VAL A O 1
ATOM 576 N N . ALA A 1 78 ? 14.699 -4.111 -24.407 1.00 97.06 78 ALA A N 1
ATOM 577 C CA . ALA A 1 78 ? 14.057 -3.578 -25.609 1.00 97.06 78 ALA A CA 1
ATOM 578 C C . ALA A 1 78 ? 14.527 -2.151 -25.959 1.00 97.06 78 ALA A C 1
ATOM 580 O O . ALA A 1 78 ? 14.708 -1.821 -27.131 1.00 97.06 78 ALA A O 1
ATOM 581 N N . LEU A 1 79 ? 14.759 -1.298 -24.953 1.00 97.06 79 LEU A N 1
ATOM 582 C CA . LEU A 1 79 ? 15.272 0.060 -25.162 1.00 97.06 79 LEU A CA 1
ATOM 583 C C . LEU A 1 79 ? 16.723 0.071 -25.671 1.00 97.06 79 LEU A C 1
ATOM 585 O O . LEU A 1 79 ? 17.060 0.892 -26.525 1.00 97.06 79 LEU A O 1
ATOM 589 N N . VAL A 1 80 ? 17.573 -0.834 -25.179 1.00 96.62 80 VAL A N 1
ATOM 590 C CA . VAL A 1 80 ? 18.974 -0.960 -25.623 1.00 96.62 80 VAL A CA 1
ATOM 591 C C . VAL A 1 80 ? 19.056 -1.463 -27.065 1.00 96.62 80 VAL A C 1
ATOM 593 O O . VAL A 1 80 ? 19.835 -0.936 -27.864 1.00 96.62 80 VAL A O 1
ATOM 596 N N . GLU A 1 81 ? 18.237 -2.451 -27.420 1.00 95.69 81 GLU A N 1
ATOM 597 C CA . GLU A 1 81 ? 18.166 -2.972 -28.788 1.00 95.69 81 GLU A CA 1
ATOM 598 C C . GLU A 1 81 ? 17.676 -1.898 -29.764 1.00 95.69 81 GLU A C 1
ATOM 600 O O . GLU A 1 81 ? 18.300 -1.674 -30.801 1.00 95.69 81 GLU A O 1
ATOM 605 N N . LEU A 1 82 ? 16.625 -1.153 -29.399 1.00 94.25 82 LEU A N 1
ATOM 606 C CA . LEU A 1 82 ? 16.115 -0.041 -30.203 1.00 94.25 82 LEU A CA 1
ATOM 607 C C . LEU A 1 82 ? 17.173 1.048 -30.430 1.00 94.25 82 LEU A C 1
ATOM 609 O O . LEU A 1 82 ? 17.282 1.586 -31.532 1.00 94.25 82 LEU A O 1
ATOM 613 N N . ALA A 1 83 ? 17.959 1.381 -29.404 1.00 89.69 83 ALA A N 1
ATOM 614 C CA . ALA A 1 83 ? 19.041 2.354 -29.527 1.00 89.69 83 ALA A CA 1
ATOM 615 C C . ALA A 1 83 ? 20.163 1.858 -30.453 1.00 89.69 83 ALA A C 1
ATOM 617 O O . ALA A 1 83 ? 20.760 2.660 -31.162 1.00 89.69 83 ALA A O 1
ATOM 618 N N . SER A 1 84 ? 20.412 0.546 -30.480 1.00 85.31 84 SER A N 1
ATOM 619 C CA . SER A 1 84 ? 21.452 -0.080 -31.308 1.00 85.31 84 SER A CA 1
ATOM 620 C C . SER A 1 84 ? 21.047 -0.224 -32.780 1.00 85.31 84 SER A C 1
ATOM 622 O O . SER A 1 84 ? 21.912 -0.255 -33.644 1.00 85.31 84 SER A O 1
ATOM 624 N N . VAL A 1 85 ? 19.745 -0.306 -33.077 1.00 78.62 85 VAL A N 1
ATOM 625 C CA . VAL A 1 85 ? 19.206 -0.304 -34.454 1.00 78.62 85 VAL A CA 1
ATOM 626 C C . VAL A 1 85 ? 19.196 1.103 -35.067 1.00 78.62 85 VAL A C 1
ATOM 628 O O . VAL A 1 85 ? 19.265 1.242 -36.286 1.00 78.62 85 VAL A O 1
ATOM 631 N N . ASN A 1 86 ? 19.104 2.142 -34.234 1.00 69.88 86 ASN A N 1
ATOM 632 C CA . ASN A 1 86 ? 19.047 3.544 -34.664 1.00 69.88 86 ASN A CA 1
ATOM 633 C C . ASN A 1 86 ? 20.411 4.267 -34.641 1.00 69.88 86 ASN A C 1
ATOM 635 O O . ASN A 1 86 ? 20.452 5.465 -34.933 1.00 69.88 86 ASN A O 1
ATOM 639 N N . ALA A 1 87 ? 21.487 3.575 -34.257 1.00 58.84 87 ALA A N 1
ATOM 640 C CA . ALA A 1 87 ? 22.866 4.074 -34.240 1.00 58.84 87 ALA A CA 1
ATOM 641 C C . ALA A 1 87 ? 23.625 3.637 -35.500 1.00 58.84 87 ALA A C 1
ATOM 643 O O . ALA A 1 87 ? 24.445 4.448 -35.988 1.00 58.84 87 ALA A O 1
#

Foldseek 3Di:
DAEFDPPPPVCVSVVVQVVLCVQLVDDYQYPVNDDPVSVVVVVCVQVVDPVNVVSSVVSVVVSDDPCPVVVVVVVVVVVVVVVVVVD

InterPro domains:
  IPR007235 Glycosyl transferase, family 28, C-terminal [PF04101] (3-66)

Organism: Chenopodium quinoa (NCBI:txid63459)